Protein AF-A0A974CVB5-F1 (afdb_monomer_lite)

Structure (mmCIF, N/CA/C/O backbone):
data_AF-A0A974CVB5-F1
#
_entry.id   AF-A0A974CVB5-F1
#
loop_
_atom_site.group_PDB
_atom_site.id
_atom_site.type_symbol
_atom_site.label_atom_id
_atom_site.label_alt_id
_atom_site.label_comp_id
_atom_site.label_asym_id
_atom_site.label_entity_id
_atom_site.label_seq_id
_atom_site.pdbx_PDB_ins_code
_atom_site.Cartn_x
_atom_site.Cartn_y
_atom_site.Cartn_z
_atom_site.occupancy
_atom_site.B_iso_or_equiv
_atom_site.auth_seq_id
_atom_site.auth_comp_id
_atom_site.auth_asym_id
_atom_site.auth_atom_id
_atom_site.pdbx_PDB_model_num
ATOM 1 N N . VAL A 1 1 ? -19.841 -5.984 9.204 1.00 73.12 1 VAL A N 1
ATOM 2 C CA . VAL A 1 1 ? -19.117 -6.928 8.318 1.00 73.12 1 VAL A CA 1
ATOM 3 C C . VAL A 1 1 ? -18.144 -6.112 7.484 1.00 73.12 1 VAL A C 1
ATOM 5 O O . VAL A 1 1 ? -18.555 -5.078 6.975 1.00 73.12 1 VAL A O 1
ATOM 8 N N . PHE A 1 2 ? -16.868 -6.495 7.434 1.00 84.38 2 PHE A N 1
ATOM 9 C CA . PHE A 1 2 ? -15.866 -5.810 6.610 1.00 84.38 2 PHE A CA 1
ATOM 10 C C . PHE A 1 2 ? -16.125 -6.079 5.125 1.00 84.38 2 PHE A C 1
ATOM 12 O O . PHE A 1 2 ? -16.378 -7.221 4.751 1.00 84.38 2 PHE A O 1
ATOM 19 N N . SER A 1 3 ? -16.044 -5.040 4.295 1.00 87.62 3 SER A N 1
ATOM 20 C CA . SER A 1 3 ? -15.995 -5.170 2.841 1.00 87.62 3 SER A CA 1
ATOM 21 C C . SER A 1 3 ? -15.086 -4.088 2.271 1.00 87.62 3 SER A C 1
ATOM 23 O O . SER A 1 3 ? -15.322 -2.904 2.506 1.00 87.62 3 SER A O 1
ATOM 25 N N . LEU A 1 4 ? -14.064 -4.495 1.516 1.00 91.06 4 LEU A N 1
ATOM 26 C CA . LEU A 1 4 ? -13.219 -3.587 0.733 1.00 91.06 4 LEU A CA 1
ATOM 27 C C . LEU A 1 4 ? -13.842 -3.277 -0.645 1.00 91.06 4 LEU A C 1
ATOM 29 O O . LEU A 1 4 ? -13.352 -2.421 -1.376 1.00 91.06 4 LEU A O 1
ATOM 33 N N . GLY A 1 5 ? -14.912 -3.988 -1.023 1.00 92.25 5 GLY A N 1
ATOM 34 C CA . GLY A 1 5 ? -15.515 -3.935 -2.362 1.00 92.25 5 GLY A CA 1
ATOM 35 C C . GLY A 1 5 ? -14.707 -4.649 -3.456 1.00 92.25 5 GLY A C 1
ATOM 36 O O . GLY A 1 5 ? -15.177 -4.748 -4.584 1.00 92.25 5 GLY A O 1
ATOM 37 N N . VAL A 1 6 ? -13.522 -5.163 -3.123 1.00 94.75 6 VAL A N 1
ATOM 38 C CA . VAL A 1 6 ? -12.585 -5.895 -3.993 1.00 94.75 6 VAL A CA 1
ATOM 39 C C . VAL A 1 6 ? -11.904 -7.012 -3.184 1.00 94.75 6 VAL A C 1
ATOM 41 O O . VAL A 1 6 ? -12.004 -6.996 -1.949 1.00 94.75 6 VAL A O 1
ATOM 44 N N . PRO A 1 7 ? -11.223 -7.982 -3.827 1.00 95.69 7 PRO A N 1
ATOM 45 C CA . PRO A 1 7 ? -10.431 -8.982 -3.117 1.00 95.69 7 PRO A CA 1
ATOM 46 C C . PRO A 1 7 ? -9.374 -8.340 -2.215 1.00 95.69 7 PRO A C 1
ATOM 48 O O . PRO A 1 7 ? -8.725 -7.367 -2.593 1.00 95.69 7 PRO A O 1
ATOM 51 N N . VAL A 1 8 ? -9.217 -8.890 -1.015 1.00 96.19 8 VAL A N 1
ATOM 52 C CA . VAL A 1 8 ? -8.192 -8.470 -0.056 1.00 96.19 8 VAL A CA 1
ATOM 53 C C . VAL A 1 8 ? -6.984 -9.367 -0.257 1.00 96.19 8 VAL A C 1
ATOM 55 O O . VAL A 1 8 ? -7.095 -10.579 -0.079 1.00 96.19 8 VAL A O 1
ATOM 58 N N . ASP A 1 9 ? -5.849 -8.772 -0.605 1.00 95.88 9 ASP A N 1
ATOM 59 C CA . ASP A 1 9 ? -4.620 -9.515 -0.880 1.00 95.88 9 ASP A CA 1
ATOM 60 C C . ASP A 1 9 ? -3.718 -9.615 0.348 1.00 95.88 9 ASP A C 1
ATOM 62 O O . ASP A 1 9 ? -3.076 -10.640 0.566 1.00 95.88 9 ASP A O 1
ATOM 66 N N . ALA A 1 10 ? -3.705 -8.579 1.190 1.00 95.88 10 ALA A N 1
ATOM 67 C CA . ALA A 1 10 ? -3.029 -8.622 2.478 1.00 95.88 10 ALA A CA 1
ATOM 68 C C . ALA A 1 10 ? -3.843 -7.929 3.571 1.00 95.88 10 ALA A C 1
ATOM 70 O O . ALA A 1 10 ? -4.574 -6.968 3.324 1.00 95.88 10 ALA A O 1
ATOM 71 N N . LEU A 1 11 ? -3.690 -8.430 4.797 1.00 96.38 11 LEU A N 1
ATOM 72 C CA . LEU A 1 11 ? -4.307 -7.894 6.004 1.00 96.38 11 LEU A CA 1
ATOM 73 C C . LEU A 1 11 ? -3.284 -7.942 7.144 1.00 96.38 11 LEU A C 1
ATOM 75 O O . LEU A 1 11 ? -2.838 -9.023 7.527 1.00 96.38 11 LEU A O 1
ATOM 79 N N . PHE A 1 12 ? -2.889 -6.786 7.668 1.00 95.81 12 PHE A N 1
ATOM 80 C CA . PHE A 1 12 ? -1.800 -6.684 8.644 1.00 95.81 12 PHE A CA 1
ATOM 81 C C . PHE A 1 12 ? -1.934 -5.444 9.532 1.00 95.81 12 PHE A C 1
ATOM 83 O O . PHE A 1 12 ? -2.729 -4.546 9.261 1.00 95.81 12 PHE A O 1
ATOM 90 N N . PHE A 1 13 ? -1.163 -5.401 10.618 1.00 93.50 13 PHE A N 1
ATOM 91 C CA . PHE A 1 13 ? -1.154 -4.273 11.546 1.00 93.50 13 PHE A CA 1
ATOM 92 C C . PHE A 1 13 ? 0.010 -3.316 11.276 1.00 93.50 13 PHE A C 1
ATOM 94 O O . PHE A 1 13 ? 1.139 -3.753 11.066 1.00 93.50 13 PHE A O 1
ATOM 101 N N . ILE A 1 14 ? -0.261 -2.012 11.377 1.00 92.38 14 ILE A N 1
ATOM 102 C CA . ILE A 1 14 ? 0.752 -0.957 11.518 1.00 92.38 14 ILE A CA 1
ATOM 103 C C . ILE A 1 14 ? 0.454 -0.213 12.819 1.00 92.38 14 ILE A C 1
ATOM 105 O O . ILE A 1 14 ? -0.520 0.539 12.926 1.00 92.38 14 ILE A O 1
ATOM 109 N N . GLY A 1 15 ? 1.259 -0.472 13.850 1.00 88.75 15 GLY A N 1
ATOM 110 C CA . GLY A 1 15 ? 0.900 -0.091 15.216 1.00 88.75 15 GLY A CA 1
ATOM 111 C C . GLY A 1 15 ? -0.454 -0.696 15.603 1.00 88.75 15 GLY A C 1
ATOM 112 O O . GLY A 1 15 ? -0.635 -1.907 15.537 1.00 88.75 15 GLY A O 1
ATOM 113 N N . ASN A 1 16 ? -1.422 0.154 15.959 1.00 87.00 16 ASN A N 1
ATOM 114 C CA . ASN A 1 16 ? -2.762 -0.273 16.387 1.00 87.00 16 ASN A CA 1
ATOM 115 C C . ASN A 1 16 ? -3.810 -0.238 15.259 1.00 87.00 16 ASN A C 1
ATOM 117 O O . ASN A 1 16 ? -5.000 -0.410 15.523 1.00 87.00 16 ASN A O 1
ATOM 121 N N . GLN A 1 17 ? -3.397 0.032 14.020 1.00 88.44 17 GLN A N 1
ATOM 122 C CA . GLN A 1 17 ? -4.298 0.111 12.872 1.00 88.44 17 GLN A CA 1
ATOM 123 C C . GLN A 1 17 ? -4.235 -1.181 12.075 1.00 88.44 17 GLN A C 1
ATOM 125 O O . GLN A 1 17 ? -3.153 -1.617 11.686 1.00 88.44 17 GLN A O 1
ATOM 130 N N . LEU A 1 18 ? -5.400 -1.782 11.836 1.00 93.25 18 LEU A N 1
ATOM 131 C CA . LEU A 1 18 ? -5.536 -2.911 10.925 1.00 93.25 18 LEU A CA 1
ATOM 132 C C . LEU A 1 18 ? -5.703 -2.366 9.507 1.00 93.25 18 LEU A C 1
ATOM 134 O O . LEU A 1 18 ? -6.633 -1.602 9.246 1.00 93.25 18 LEU A O 1
ATOM 138 N N . VAL A 1 19 ? -4.804 -2.760 8.617 1.00 94.38 19 VAL A N 1
ATOM 139 C CA . VAL A 1 19 ? -4.746 -2.326 7.224 1.00 94.38 19 VAL A CA 1
ATOM 140 C C . VAL A 1 19 ? -5.038 -3.517 6.322 1.00 94.38 19 VAL A C 1
ATOM 142 O O . VAL A 1 19 ? -4.466 -4.590 6.501 1.00 94.38 19 VAL A O 1
ATOM 145 N N . ALA A 1 20 ? -5.917 -3.315 5.348 1.00 95.94 20 ALA A N 1
ATOM 146 C CA . ALA A 1 20 ? -6.194 -4.226 4.251 1.00 95.94 20 ALA A CA 1
ATOM 147 C C . ALA A 1 20 ? -5.702 -3.596 2.944 1.00 95.94 20 ALA A C 1
ATOM 149 O O . ALA A 1 20 ? -5.991 -2.428 2.688 1.00 95.94 20 ALA A O 1
ATOM 150 N N . THR A 1 21 ? -5.001 -4.346 2.102 1.00 96.12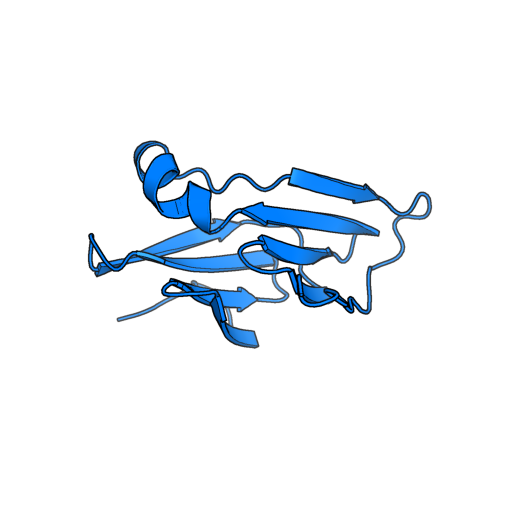 21 THR A N 1
ATOM 151 C CA . THR A 1 21 ? -4.559 -3.871 0.782 1.00 96.12 21 THR A CA 1
ATOM 152 C C . THR A 1 21 ? -5.097 -4.766 -0.326 1.00 96.12 21 THR A C 1
ATOM 154 O O . THR A 1 21 ? -5.376 -5.951 -0.119 1.00 96.12 21 THR A O 1
ATOM 157 N N . SER A 1 22 ? -5.263 -4.175 -1.507 1.00 96.19 22 SER A N 1
ATOM 158 C CA . SER A 1 22 ? -5.645 -4.872 -2.728 1.00 96.19 22 SER A CA 1
ATOM 159 C C . SER A 1 22 ? -4.819 -4.387 -3.916 1.00 96.19 22 SER A C 1
ATOM 161 O O . SER A 1 22 ? -4.700 -3.178 -4.145 1.00 96.19 22 SER A O 1
ATOM 163 N N . HIS A 1 23 ? -4.319 -5.321 -4.723 1.00 96.12 23 HIS A N 1
ATOM 164 C CA . HIS A 1 23 ? -3.616 -5.051 -5.977 1.00 96.12 23 HIS A CA 1
ATOM 165 C C . HIS A 1 23 ? -4.524 -4.354 -6.997 1.00 96.12 23 HIS A C 1
ATOM 167 O O . HIS A 1 23 ? -4.026 -3.748 -7.939 1.00 96.12 23 HIS A O 1
ATOM 173 N N . THR A 1 24 ? -5.850 -4.356 -6.805 1.00 95.19 24 THR A N 1
ATOM 174 C CA . THR A 1 24 ? -6.778 -3.605 -7.665 1.00 95.19 24 THR A CA 1
ATOM 175 C C . THR A 1 24 ? -6.783 -2.097 -7.390 1.00 95.19 24 THR A C 1
ATOM 177 O O . THR A 1 24 ? -7.566 -1.385 -8.011 1.00 95.19 24 THR A O 1
ATOM 180 N N . GLY A 1 25 ? -5.967 -1.607 -6.449 1.00 93.19 25 GLY A N 1
ATOM 181 C CA . GLY A 1 25 ? -5.863 -0.180 -6.135 1.00 93.19 25 GLY A CA 1
ATOM 182 C C . GLY A 1 25 ? -6.791 0.272 -5.011 1.00 93.19 25 GLY A C 1
ATOM 183 O O . GLY A 1 25 ? -7.396 1.337 -5.091 1.00 93.19 25 GLY A O 1
ATOM 184 N N . LYS A 1 26 ? -6.931 -0.531 -3.949 1.00 94.12 26 LYS A N 1
ATOM 185 C CA . LYS A 1 26 ? -7.663 -0.115 -2.742 1.00 94.12 26 LYS A CA 1
ATOM 186 C C . LYS A 1 26 ? -6.874 -0.399 -1.475 1.00 94.12 26 LYS A C 1
ATOM 188 O O . LYS A 1 26 ? -6.243 -1.448 -1.341 1.00 94.12 26 LYS A O 1
ATOM 193 N N . VAL A 1 27 ? -6.988 0.517 -0.519 1.00 93.69 27 VAL A N 1
ATOM 194 C CA . VAL A 1 27 ? -6.520 0.338 0.859 1.00 93.69 27 VAL A CA 1
ATOM 195 C C . VAL A 1 27 ? -7.693 0.551 1.804 1.00 93.69 27 VAL A C 1
ATOM 197 O O . VAL A 1 27 ? -8.447 1.511 1.669 1.00 93.69 27 VAL A O 1
ATOM 200 N N . GLY A 1 28 ? -7.860 -0.363 2.752 1.00 92.75 28 GLY A N 1
ATOM 201 C CA . GLY A 1 28 ? -8.822 -0.272 3.839 1.00 92.75 28 GLY A CA 1
ATOM 202 C C . GLY A 1 28 ? -8.102 -0.111 5.168 1.00 92.75 28 GLY A C 1
ATOM 203 O O . GLY A 1 28 ? -7.147 -0.834 5.429 1.00 92.75 28 GLY A O 1
ATOM 204 N N . ILE A 1 29 ? -8.558 0.789 6.032 1.00 91.19 29 ILE A N 1
ATOM 205 C CA . ILE A 1 29 ? -7.997 0.968 7.375 1.00 91.19 29 ILE A CA 1
ATOM 206 C C . ILE A 1 29 ? -9.119 0.916 8.402 1.00 91.19 29 ILE A C 1
ATOM 208 O O . ILE A 1 29 ? -10.152 1.577 8.261 1.00 91.19 29 ILE A O 1
ATOM 212 N N . TRP A 1 30 ? -8.919 0.115 9.445 1.00 89.81 30 TRP A N 1
ATOM 213 C CA . TRP A 1 30 ? -9.846 0.026 10.562 1.00 89.81 30 TRP A CA 1
ATOM 214 C C . TRP A 1 30 ? -9.687 1.217 11.503 1.00 89.81 30 TRP A C 1
ATOM 216 O O . TRP A 1 30 ? -8.654 1.403 12.152 1.00 89.81 30 TRP A O 1
ATOM 226 N N . ASN A 1 31 ? -10.758 1.988 11.640 1.00 81.25 31 ASN A N 1
ATOM 227 C CA . ASN A 1 31 ? -10.872 3.028 12.641 1.00 81.25 31 ASN A CA 1
ATOM 228 C C . ASN A 1 31 ? -11.415 2.428 13.944 1.00 81.25 31 ASN A C 1
ATOM 230 O O . ASN A 1 31 ? -12.607 2.152 14.066 1.00 81.25 31 ASN A O 1
ATOM 234 N N . ALA A 1 32 ? -10.547 2.276 14.945 1.00 79.00 32 ALA A N 1
ATOM 235 C CA . ALA A 1 32 ? -10.923 1.717 16.243 1.00 79.00 32 ALA A CA 1
ATOM 236 C C . ALA A 1 32 ? -11.895 2.600 17.050 1.00 79.00 32 ALA A C 1
ATOM 238 O O . ALA A 1 32 ? -12.619 2.075 17.893 1.00 79.00 32 ALA A O 1
ATOM 239 N N . VAL A 1 33 ? -11.927 3.916 16.799 1.00 79.06 33 VAL A N 1
ATOM 240 C CA . VAL A 1 33 ? -12.798 4.865 17.514 1.00 79.06 33 VAL A CA 1
ATOM 241 C C . VAL A 1 33 ? -14.230 4.779 17.000 1.00 79.06 33 VAL A C 1
ATOM 243 O O . VAL A 1 33 ? -15.161 4.673 17.790 1.00 79.06 33 VAL A O 1
ATOM 246 N N . THR A 1 34 ? -14.415 4.817 15.679 1.00 80.94 34 THR A N 1
ATOM 247 C CA . THR A 1 34 ? -15.754 4.720 15.071 1.00 80.94 34 THR A CA 1
ATOM 248 C C . THR A 1 34 ? -16.192 3.280 14.836 1.00 80.94 34 THR A C 1
ATOM 250 O O . THR A 1 34 ? -17.359 3.048 14.555 1.00 80.94 34 THR A O 1
ATOM 253 N N . GLN A 1 35 ? -15.275 2.318 14.955 1.00 85.00 35 GLN A N 1
ATOM 254 C CA . GLN A 1 35 ? -15.495 0.912 14.618 1.00 85.00 35 GLN A CA 1
ATOM 255 C C . GLN A 1 35 ? -15.969 0.714 13.170 1.00 85.00 35 GLN A C 1
ATOM 257 O O . GLN A 1 35 ? -16.834 -0.115 12.878 1.00 85.00 35 GLN A O 1
ATOM 262 N N . HIS A 1 36 ? -15.376 1.475 12.249 1.00 85.44 36 HIS A N 1
ATOM 263 C CA . HIS A 1 36 ? -15.665 1.399 10.823 1.00 85.44 36 HIS A CA 1
ATOM 264 C C . HIS A 1 36 ? -14.396 1.261 9.986 1.00 85.44 36 HIS A C 1
ATOM 266 O O . HIS A 1 36 ? -13.315 1.718 10.353 1.00 85.44 36 HIS A O 1
ATOM 272 N N . TRP A 1 37 ? -14.551 0.636 8.822 1.00 88.06 37 TRP A N 1
ATOM 273 C CA . TRP A 1 37 ? -13.525 0.623 7.790 1.00 88.06 37 TRP A CA 1
ATOM 274 C C . TRP A 1 37 ? -13.596 1.905 6.978 1.00 88.06 37 TRP A C 1
ATOM 276 O O . TRP A 1 37 ? -14.667 2.270 6.495 1.00 88.06 37 TRP A O 1
ATOM 286 N N . GLN A 1 38 ? -12.453 2.554 6.804 1.00 87.06 38 GLN A N 1
ATOM 287 C CA . GLN A 1 38 ? -12.280 3.591 5.796 1.00 87.06 38 GLN A CA 1
ATOM 288 C C . GLN A 1 38 ? -11.574 2.973 4.600 1.00 87.06 38 GLN A C 1
ATOM 290 O O . GLN A 1 38 ? -10.556 2.309 4.770 1.00 87.06 38 GLN A O 1
ATOM 295 N N . VAL A 1 39 ? -12.144 3.149 3.413 1.00 89.75 39 VAL A N 1
ATOM 296 C CA . VAL A 1 39 ? -11.619 2.593 2.165 1.00 89.75 39 VAL A CA 1
ATOM 297 C C . VAL A 1 39 ? -11.234 3.745 1.257 1.00 89.75 39 VAL A C 1
ATOM 299 O O . VAL A 1 39 ? -12.040 4.646 1.045 1.00 89.75 39 VAL A O 1
ATOM 302 N N . GLN A 1 40 ? -10.023 3.687 0.720 1.00 88.88 40 GLN A N 1
ATOM 303 C CA . GLN A 1 40 ? -9.467 4.683 -0.180 1.00 88.88 40 GLN A CA 1
ATOM 304 C C . GLN A 1 40 ? -9.033 4.017 -1.480 1.00 88.88 40 GLN A C 1
ATOM 306 O O . GLN A 1 40 ? -8.397 2.958 -1.468 1.00 88.88 40 GLN A O 1
ATOM 311 N N . ASP A 1 41 ? -9.369 4.664 -2.592 1.00 91.38 41 ASP A N 1
ATOM 312 C CA . ASP A 1 41 ? -8.822 4.331 -3.901 1.00 91.38 41 ASP A CA 1
ATOM 313 C C . ASP A 1 41 ? -7.389 4.849 -4.014 1.00 91.38 41 ASP A C 1
ATOM 315 O O . ASP A 1 41 ? -7.098 5.999 -3.674 1.00 91.38 41 ASP A O 1
ATOM 319 N N . VAL A 1 42 ? -6.506 3.980 -4.494 1.00 92.62 42 VAL A N 1
ATOM 320 C CA . VAL A 1 42 ? -5.094 4.249 -4.766 1.00 92.62 42 VAL A CA 1
ATOM 321 C C . VAL A 1 42 ? -4.729 3.688 -6.139 1.00 92.62 42 VAL A C 1
ATOM 323 O O . VAL A 1 42 ? -5.492 2.943 -6.754 1.00 92.62 42 VAL A O 1
ATOM 326 N N . VAL A 1 43 ? -3.539 4.019 -6.629 1.00 94.25 43 VAL A N 1
ATOM 327 C CA . VAL A 1 43 ? -2.996 3.368 -7.826 1.00 94.25 43 VAL A CA 1
ATOM 328 C C . VAL A 1 43 ? -2.799 1.867 -7.541 1.00 94.25 43 VAL A C 1
ATOM 330 O O . VAL A 1 43 ? -2.392 1.528 -6.425 1.00 94.25 43 VAL A O 1
ATOM 333 N N . PRO A 1 44 ? -3.079 0.956 -8.499 1.00 96.19 44 PRO A N 1
ATOM 334 C CA . PRO A 1 44 ? -2.865 -0.479 -8.330 1.00 96.19 44 PRO A CA 1
ATOM 335 C C . PRO A 1 44 ? -1.510 -0.810 -7.699 1.00 96.19 44 PRO A C 1
ATOM 337 O O . PRO A 1 44 ? -0.451 -0.437 -8.209 1.00 96.19 44 PRO A O 1
ATOM 340 N N . ILE A 1 45 ? -1.572 -1.486 -6.552 1.00 96.69 45 ILE A N 1
ATOM 341 C CA . ILE A 1 45 ? -0.416 -1.818 -5.721 1.00 96.69 45 ILE A CA 1
ATOM 342 C C . ILE A 1 45 ? 0.222 -3.0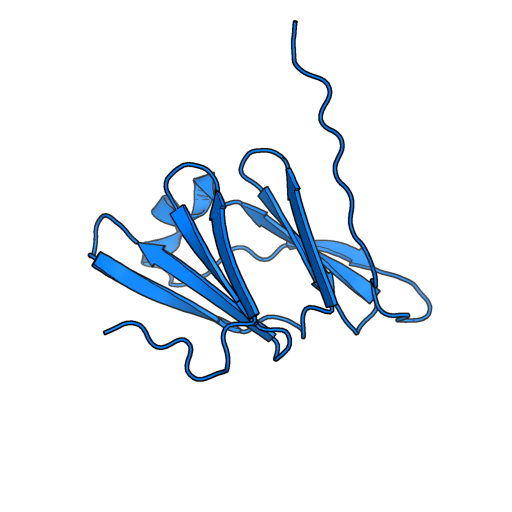87 -6.282 1.00 96.69 45 ILE A C 1
ATOM 344 O O . ILE A 1 45 ? -0.472 -4.067 -6.537 1.00 96.69 45 ILE A O 1
ATOM 348 N N . THR A 1 46 ? 1.537 -3.083 -6.453 1.00 97.19 46 THR A N 1
ATOM 349 C CA . THR A 1 46 ? 2.336 -4.239 -6.893 1.00 97.19 46 THR A CA 1
ATOM 350 C C . THR A 1 46 ? 3.299 -4.720 -5.816 1.00 97.19 46 THR A C 1
ATOM 352 O O . THR A 1 46 ? 3.745 -5.863 -5.853 1.00 97.19 46 THR A O 1
ATOM 355 N N . SER A 1 47 ? 3.610 -3.868 -4.842 1.00 97.12 47 SER A N 1
ATOM 356 C CA 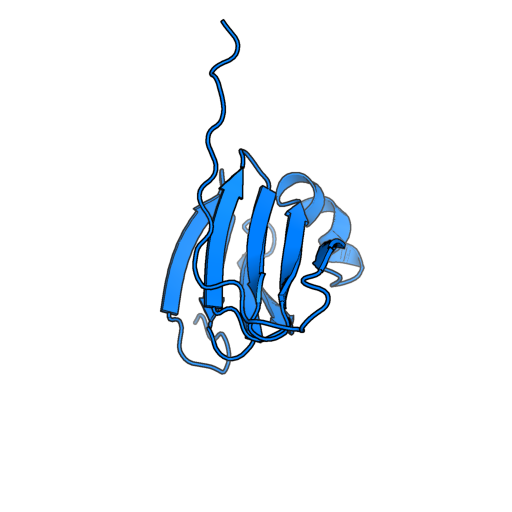. SER A 1 47 ? 4.376 -4.220 -3.649 1.00 97.12 47 SER A CA 1
ATOM 357 C C . SER A 1 47 ? 4.056 -3.255 -2.510 1.00 97.12 47 SER A C 1
ATOM 359 O O . SER A 1 47 ? 3.556 -2.153 -2.730 1.00 97.12 47 SER A O 1
ATOM 361 N N . TYR A 1 48 ? 4.321 -3.653 -1.272 1.00 97.25 48 TYR A N 1
ATOM 362 C CA . TYR A 1 48 ? 4.193 -2.771 -0.117 1.00 97.25 48 TYR A CA 1
ATOM 363 C C . TYR A 1 48 ? 5.225 -3.141 0.943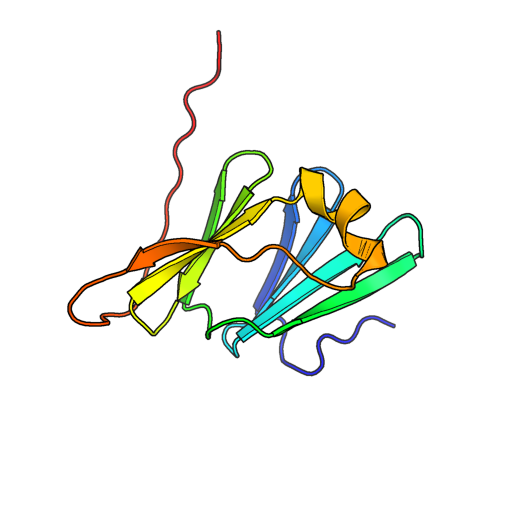 1.00 97.25 48 TYR A C 1
ATOM 365 O O . TYR A 1 48 ? 5.680 -4.283 0.996 1.00 97.25 48 TYR A O 1
ATOM 373 N N . ASP A 1 49 ? 5.568 -2.182 1.795 1.00 96.56 49 ASP A N 1
ATOM 374 C CA . ASP A 1 49 ? 6.328 -2.432 3.019 1.00 96.56 49 ASP A CA 1
ATOM 375 C C . ASP A 1 49 ? 6.029 -1.342 4.061 1.00 96.56 49 ASP A C 1
ATOM 377 O O . ASP A 1 49 ? 5.315 -0.374 3.786 1.00 96.56 49 ASP A O 1
ATOM 381 N N . THR A 1 50 ? 6.544 -1.489 5.276 1.00 94.94 50 THR A N 1
ATOM 382 C CA . THR A 1 50 ? 6.277 -0.590 6.398 1.00 94.94 50 THR A CA 1
ATOM 383 C C . THR A 1 50 ? 7.561 0.030 6.940 1.00 94.94 50 THR A C 1
ATOM 385 O O . THR A 1 50 ? 8.560 -0.644 7.171 1.00 94.94 50 THR A O 1
ATOM 388 N N . ALA A 1 51 ? 7.525 1.340 7.183 1.00 92.56 51 ALA A N 1
ATOM 389 C CA . ALA A 1 51 ? 8.606 2.096 7.805 1.00 92.56 51 ALA A CA 1
ATOM 390 C C . ALA A 1 51 ? 8.094 2.746 9.095 1.00 92.56 51 ALA A C 1
ATOM 392 O O . ALA A 1 51 ? 7.631 3.886 9.098 1.00 92.56 51 ALA A O 1
ATOM 393 N N . GLY A 1 52 ? 8.133 2.020 10.215 1.00 91.50 52 GLY A N 1
ATOM 394 C CA . GLY A 1 52 ? 7.574 2.510 11.476 1.00 91.50 52 GLY A CA 1
ATOM 395 C C . GLY A 1 52 ? 6.056 2.676 11.367 1.00 91.50 52 GLY A C 1
ATOM 396 O O . GLY A 1 52 ? 5.336 1.687 11.298 1.00 91.50 52 GLY A O 1
ATOM 397 N N . SER A 1 53 ? 5.563 3.917 11.353 1.00 91.12 53 SER A N 1
ATOM 398 C CA . SER A 1 53 ? 4.138 4.224 11.149 1.00 91.12 53 SER A CA 1
ATOM 399 C C . SER A 1 53 ? 3.755 4.520 9.700 1.00 91.12 53 SER A C 1
ATOM 401 O O . SER A 1 53 ? 2.599 4.840 9.436 1.00 91.12 53 SER A O 1
ATOM 403 N N . PHE A 1 54 ? 4.700 4.475 8.768 1.00 92.81 54 PHE A N 1
ATOM 404 C CA . PHE A 1 54 ? 4.419 4.718 7.360 1.00 92.81 54 PHE A CA 1
ATOM 405 C C . PHE A 1 54 ? 4.146 3.400 6.643 1.00 92.81 54 PHE A C 1
ATOM 407 O O . PHE A 1 54 ? 4.916 2.449 6.777 1.00 92.81 54 PHE A O 1
ATOM 414 N N . LEU A 1 55 ? 3.075 3.361 5.857 1.00 95.12 55 LEU A N 1
ATOM 415 C CA . LEU A 1 55 ? 2.874 2.338 4.835 1.00 95.12 55 LEU A CA 1
ATOM 416 C C . LEU A 1 55 ? 3.448 2.859 3.525 1.00 95.12 55 LEU A C 1
ATOM 418 O O . LEU A 1 55 ? 3.031 3.924 3.079 1.00 95.12 55 LEU A O 1
ATOM 422 N N . LEU A 1 56 ? 4.363 2.115 2.916 1.00 96.88 56 LEU A N 1
ATOM 423 C CA . LEU A 1 56 ? 4.860 2.362 1.569 1.00 96.88 56 LEU A CA 1
ATOM 424 C C . LEU A 1 56 ? 4.124 1.460 0.581 1.00 96.88 56 LEU A C 1
ATOM 426 O O . LEU A 1 56 ? 3.945 0.271 0.841 1.00 96.88 56 LEU A O 1
ATOM 430 N N . LEU A 1 57 ? 3.724 2.026 -0.552 1.00 97.31 57 LEU A N 1
ATOM 431 C CA . LEU A 1 57 ? 3.020 1.351 -1.635 1.00 97.31 57 LEU A CA 1
ATOM 432 C C . LEU A 1 57 ? 3.826 1.527 -2.917 1.00 97.31 57 LEU A C 1
ATOM 434 O O . LEU A 1 57 ? 3.988 2.648 -3.394 1.00 97.31 57 LEU A O 1
ATOM 438 N N . GLY A 1 58 ? 4.333 0.429 -3.461 1.00 97.88 58 GLY A N 1
ATOM 439 C CA . GLY A 1 58 ? 4.899 0.377 -4.798 1.00 97.88 58 GLY A CA 1
ATOM 440 C C . GLY A 1 58 ? 3.784 0.087 -5.790 1.00 97.88 58 GLY A C 1
ATOM 441 O O . GLY A 1 58 ? 3.005 -0.848 -5.585 1.00 97.88 58 GLY A O 1
ATOM 442 N N . CYS A 1 59 ? 3.690 0.897 -6.837 1.00 97.69 59 CYS A N 1
ATOM 443 C CA . CYS A 1 59 ? 2.572 0.866 -7.768 1.00 97.69 59 CYS A CA 1
ATOM 444 C C . CYS A 1 59 ? 2.980 0.427 -9.177 1.00 97.69 59 CYS A C 1
ATOM 446 O O . CYS A 1 59 ? 4.143 0.509 -9.585 1.00 97.69 59 CYS A O 1
ATOM 448 N N . ASN A 1 60 ? 1.981 -0.012 -9.944 1.00 97.56 60 ASN A N 1
ATOM 449 C CA . ASN A 1 60 ? 2.159 -0.489 -11.315 1.00 97.56 60 ASN A CA 1
ATOM 450 C C . ASN A 1 60 ? 2.560 0.601 -12.327 1.00 97.56 60 ASN A C 1
ATOM 452 O O . ASN A 1 60 ? 2.898 0.264 -13.455 1.00 97.56 60 ASN A O 1
ATOM 456 N N . ASN A 1 61 ? 2.492 1.874 -11.940 1.00 97.19 61 ASN A N 1
ATOM 457 C CA . ASN A 1 61 ? 2.863 3.036 -12.747 1.00 97.19 61 ASN A CA 1
ATOM 458 C C . ASN A 1 61 ? 4.277 3.562 -12.436 1.00 97.19 61 ASN A C 1
ATOM 460 O O . ASN A 1 61 ? 4.612 4.661 -12.858 1.00 97.19 61 ASN A O 1
ATOM 464 N N . GLY A 1 62 ? 5.062 2.842 -11.630 1.00 98.00 62 GLY A N 1
ATOM 465 C CA . GLY A 1 62 ? 6.401 3.266 -11.217 1.00 98.00 62 GLY A CA 1
ATOM 466 C C . GLY A 1 62 ? 6.451 4.252 -10.055 1.00 98.00 62 GLY A C 1
ATOM 467 O O . GLY A 1 62 ? 7.540 4.617 -9.614 1.00 98.00 62 GLY A O 1
ATOM 468 N N . SER A 1 63 ? 5.308 4.646 -9.494 1.00 98.12 63 SER A N 1
ATOM 469 C CA . SER A 1 63 ? 5.278 5.470 -8.287 1.00 98.12 63 SER A CA 1
ATOM 470 C C . SER A 1 63 ? 5.513 4.640 -7.023 1.00 98.12 63 SER A C 1
ATOM 472 O O . SER A 1 63 ? 5.013 3.519 -6.880 1.00 98.12 63 SER A O 1
ATOM 474 N N . ILE A 1 64 ? 6.211 5.235 -6.057 1.00 98.00 64 ILE A N 1
ATOM 475 C CA . ILE A 1 64 ? 6.167 4.822 -4.652 1.00 98.00 64 ILE A CA 1
ATOM 476 C C . ILE A 1 64 ? 5.378 5.884 -3.902 1.00 98.00 64 ILE A C 1
ATOM 478 O O . ILE A 1 64 ? 5.796 7.041 -3.850 1.00 98.00 64 ILE A O 1
ATOM 482 N N . TYR A 1 65 ? 4.270 5.494 -3.283 1.00 96.50 65 TYR A N 1
ATOM 483 C CA . TYR A 1 65 ? 3.507 6.352 -2.384 1.00 96.50 65 TYR A CA 1
ATOM 484 C C . TYR A 1 65 ? 3.745 5.965 -0.930 1.00 96.50 65 TYR A C 1
ATOM 486 O O . TYR A 1 65 ? 4.081 4.819 -0.628 1.00 96.50 65 TYR A O 1
ATOM 494 N N . TYR A 1 66 ? 3.516 6.902 -0.015 1.00 94.50 66 TYR A N 1
ATOM 495 C CA . TYR A 1 66 ? 3.411 6.592 1.402 1.00 94.50 66 TYR A CA 1
ATOM 496 C C . TYR A 1 66 ? 2.138 7.143 2.032 1.00 94.50 66 TYR A C 1
ATOM 498 O O . TYR A 1 66 ? 1.617 8.186 1.631 1.00 94.50 66 TYR A O 1
ATOM 506 N N . ILE A 1 67 ? 1.673 6.432 3.057 1.00 92.12 67 ILE A N 1
ATOM 507 C CA . ILE A 1 67 ? 0.562 6.809 3.925 1.00 92.12 67 ILE A CA 1
ATOM 508 C C . ILE A 1 67 ? 1.092 6.904 5.354 1.00 92.12 67 ILE A C 1
ATOM 510 O O . ILE A 1 67 ? 1.653 5.947 5.889 1.00 92.12 67 ILE A O 1
ATOM 514 N N . ASP A 1 68 ? 0.894 8.060 5.983 1.00 89.88 68 ASP A N 1
ATOM 515 C CA . ASP A 1 68 ? 1.233 8.285 7.389 1.00 89.88 68 ASP A CA 1
ATOM 516 C C . ASP A 1 68 ? 0.098 7.804 8.307 1.00 89.88 68 ASP A C 1
ATOM 518 O O . ASP A 1 68 ? -0.898 8.506 8.519 1.00 89.88 68 ASP A O 1
ATOM 522 N N . MET A 1 69 ? 0.267 6.617 8.895 1.00 87.75 69 MET A N 1
ATOM 523 C CA . MET A 1 69 ? -0.749 6.026 9.768 1.00 87.75 69 MET A CA 1
ATOM 524 C C . MET A 1 69 ? -0.903 6.798 11.082 1.00 87.75 69 MET A C 1
ATOM 526 O O . MET A 1 69 ? -1.972 6.775 11.682 1.00 87.75 69 MET A O 1
ATOM 530 N N . GLN A 1 70 ? 0.096 7.550 11.554 1.00 84.19 70 GLN A N 1
ATOM 531 C CA . GLN A 1 70 ? -0.085 8.368 12.766 1.00 84.19 70 GLN A CA 1
ATOM 532 C C . GLN A 1 70 ? -1.008 9.561 12.523 1.00 84.19 70 GLN A C 1
ATOM 534 O O . GLN A 1 70 ? -1.716 9.992 13.435 1.00 84.19 70 GLN A O 1
ATOM 539 N N . LYS A 1 71 ? -1.031 10.082 11.293 1.00 81.06 71 LYS A N 1
ATOM 540 C CA . LYS A 1 71 ? -1.943 11.164 10.907 1.00 81.06 71 LYS A CA 1
ATOM 541 C C . LYS A 1 71 ? -3.335 10.669 10.543 1.00 81.06 71 LYS A C 1
ATOM 543 O O . LYS A 1 71 ? -4.252 11.490 10.511 1.00 81.06 71 LYS A O 1
ATOM 548 N N . PHE A 1 72 ? -3.515 9.365 10.332 1.00 75.50 72 PHE A N 1
ATOM 549 C CA . PHE A 1 72 ? -4.807 8.792 9.968 1.00 75.50 72 PHE A CA 1
ATOM 550 C C . PHE A 1 72 ? -5.933 9.193 10.940 1.00 75.50 72 PHE A C 1
ATOM 552 O O . PHE A 1 72 ? -6.878 9.820 10.464 1.00 75.50 72 PHE A O 1
ATOM 559 N N . PRO A 1 73 ? -5.825 9.017 12.280 1.00 68.06 73 PRO A N 1
ATOM 560 C CA . PRO A 1 73 ? -6.874 9.440 13.216 1.00 68.06 73 PRO A CA 1
ATOM 561 C C . PRO A 1 73 ? -7.247 10.929 13.131 1.00 68.06 73 PRO A C 1
ATOM 563 O O . PRO A 1 73 ? -8.396 11.290 13.380 1.00 68.06 73 PRO A O 1
ATOM 566 N N . LEU A 1 74 ? -6.290 11.795 12.779 1.00 63.94 74 LEU A N 1
ATOM 567 C CA . LEU A 1 74 ? -6.497 13.243 12.665 1.00 63.94 74 LEU A CA 1
ATOM 568 C C . LEU A 1 74 ? -7.175 13.638 11.349 1.00 63.94 74 LEU A C 1
ATOM 570 O O . LEU A 1 74 ? -7.893 14.636 11.310 1.00 63.94 74 LEU A O 1
ATOM 574 N N . ARG A 1 75 ? -6.959 12.867 10.279 1.00 66.06 75 ARG A N 1
ATOM 575 C CA . ARG A 1 75 ? -7.489 13.141 8.935 1.00 66.06 75 ARG A CA 1
ATOM 576 C C . ARG A 1 75 ? -8.840 12.482 8.654 1.00 66.06 75 ARG A C 1
ATOM 578 O O . ARG A 1 75 ? -9.475 12.792 7.653 1.00 66.06 75 ARG A O 1
ATOM 585 N N . MET A 1 76 ? -9.355 11.681 9.590 1.00 60.81 76 MET A N 1
ATOM 586 C CA . MET A 1 76 ? -10.672 11.038 9.466 1.00 60.81 76 MET A CA 1
ATOM 587 C C . MET A 1 76 ? -11.845 12.018 9.351 1.00 60.81 76 MET A C 1
ATOM 589 O O . MET A 1 76 ? -12.922 11.603 8.937 1.00 60.81 76 MET A O 1
ATOM 593 N N . LYS A 1 77 ? -11.664 13.296 9.718 1.00 59.00 77 LYS A N 1
ATOM 594 C CA . LYS A 1 77 ? -12.708 14.321 9.554 1.00 59.00 77 LYS A CA 1
ATOM 595 C C . LYS A 1 77 ? -12.999 14.653 8.091 1.00 59.00 77 LYS A C 1
ATOM 597 O O . LYS A 1 77 ? -14.147 14.949 7.785 1.00 59.00 77 LYS A O 1
ATOM 602 N N . ASP A 1 78 ? -12.001 14.536 7.217 1.00 61.31 78 ASP A N 1
ATOM 603 C CA . ASP A 1 78 ? -12.116 14.924 5.807 1.00 61.31 78 ASP A CA 1
ATOM 604 C C . ASP A 1 78 ? -12.169 13.703 4.867 1.00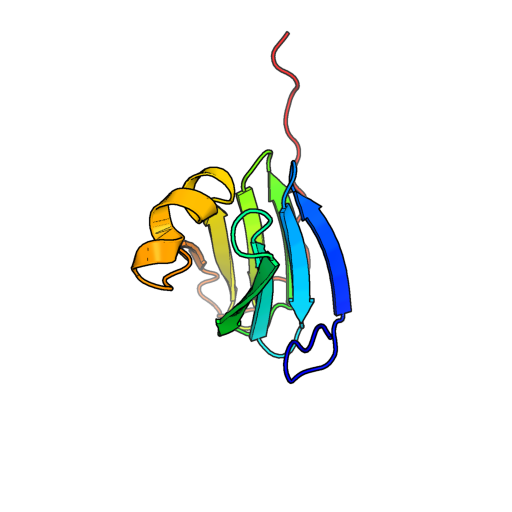 61.31 78 ASP A C 1
ATOM 606 O O . ASP A 1 78 ? -12.188 13.865 3.653 1.00 61.31 78 ASP A O 1
ATOM 610 N N . ASN A 1 79 ? -12.212 12.479 5.423 1.00 58.38 79 ASN A N 1
ATOM 611 C CA . ASN A 1 79 ? -12.133 11.196 4.701 1.00 58.38 79 ASN A CA 1
ATOM 612 C C . ASN A 1 79 ? -10.921 11.060 3.765 1.00 58.38 79 ASN A C 1
ATOM 614 O O . ASN A 1 79 ? -10.925 10.198 2.893 1.00 58.38 79 ASN A O 1
ATOM 618 N N . ASP A 1 80 ? -9.884 11.873 3.964 1.00 67.19 80 ASP A N 1
ATOM 619 C CA . ASP A 1 80 ? -8.736 11.913 3.071 1.00 67.19 80 ASP A CA 1
ATOM 620 C C . ASP A 1 80 ? -7.530 11.246 3.732 1.00 67.19 80 ASP A C 1
ATOM 622 O O . ASP A 1 80 ? -6.939 11.738 4.702 1.00 67.19 80 ASP A O 1
ATOM 626 N N . LEU A 1 81 ? -7.180 10.074 3.217 1.00 68.94 81 LEU A N 1
ATOM 627 C CA . LEU A 1 81 ? -5.905 9.448 3.511 1.00 68.94 81 LEU A CA 1
ATOM 628 C C . LEU A 1 81 ? -4.832 10.234 2.762 1.00 68.94 81 LEU A C 1
ATOM 630 O O . LEU A 1 81 ? -4.825 10.255 1.539 1.00 68.94 81 LEU A O 1
ATOM 634 N N . LEU A 1 82 ? -3.911 10.873 3.490 1.00 73.00 82 LEU A N 1
ATOM 635 C CA . LEU A 1 82 ? -2.783 11.572 2.875 1.00 73.00 82 LEU A CA 1
ATOM 636 C C . LEU A 1 82 ? -1.862 10.561 2.180 1.00 73.00 82 LEU A C 1
ATOM 638 O O . LEU A 1 82 ? -0.929 10.038 2.792 1.00 73.00 82 LEU A O 1
ATOM 642 N N . VAL A 1 83 ? -2.134 10.304 0.905 1.00 84.75 83 VAL A N 1
ATOM 643 C CA . VAL A 1 83 ? -1.273 9.547 0.001 1.00 84.75 83 VAL A CA 1
ATOM 644 C C . VAL A 1 83 ? -0.301 10.537 -0.628 1.00 84.75 83 VAL A C 1
ATOM 646 O O . VAL A 1 83 ? -0.705 11.449 -1.345 1.00 84.75 83 VAL A O 1
ATOM 649 N N . THR A 1 84 ? 0.987 10.396 -0.327 1.00 91.12 84 THR A N 1
ATOM 650 C CA . THR A 1 84 ? 2.032 11.288 -0.854 1.00 91.12 84 THR A CA 1
ATOM 651 C C . THR A 1 84 ? 2.998 10.498 -1.718 1.00 91.12 84 THR A C 1
ATOM 653 O O . THR A 1 84 ? 3.454 9.434 -1.306 1.00 91.12 84 THR A O 1
ATOM 656 N N . GLU A 1 85 ? 3.319 11.004 -2.908 1.00 95.31 85 GLU A N 1
ATOM 657 C CA . GLU A 1 85 ? 4.334 10.394 -3.770 1.00 95.31 85 GLU A CA 1
ATOM 658 C C . GLU A 1 85 ? 5.732 10.657 -3.195 1.00 95.31 85 GLU A C 1
ATOM 660 O O . GLU A 1 85 ? 6.089 11.792 -2.877 1.00 95.31 85 GLU A O 1
ATOM 665 N N . LEU A 1 86 ? 6.507 9.590 -3.024 1.00 96.75 86 LEU A N 1
ATOM 666 C CA . LEU A 1 86 ? 7.898 9.623 -2.576 1.00 96.75 86 LEU A CA 1
ATOM 667 C C . LEU A 1 86 ? 8.869 9.583 -3.758 1.00 96.75 86 LEU A C 1
ATOM 669 O O . LEU A 1 86 ? 9.924 10.214 -3.718 1.00 96.75 86 LEU A O 1
ATOM 673 N N . TYR A 1 87 ? 8.532 8.797 -4.777 1.00 97.69 87 TYR A N 1
ATOM 674 C CA . TYR A 1 87 ? 9.374 8.510 -5.932 1.00 97.69 87 TYR A CA 1
ATOM 675 C C . TYR A 1 87 ? 8.503 8.153 -7.139 1.00 97.69 87 TYR A C 1
ATOM 677 O O . TYR A 1 87 ? 7.383 7.675 -6.961 1.00 97.69 87 TYR A O 1
ATOM 685 N N . HIS A 1 88 ? 9.049 8.346 -8.340 1.00 98.25 88 HIS A N 1
ATOM 686 C CA . HIS A 1 88 ? 8.443 7.958 -9.605 1.00 98.25 88 HIS A CA 1
ATOM 687 C C . HIS A 1 88 ? 9.528 7.462 -10.572 1.00 98.25 88 HIS A C 1
ATOM 689 O O . HIS A 1 88 ? 10.481 8.197 -10.853 1.00 98.25 88 HIS A O 1
ATOM 695 N N . ASP A 1 89 ? 9.394 6.236 -11.079 1.00 97.81 89 ASP A N 1
ATOM 696 C CA . ASP A 1 89 ? 10.273 5.699 -12.119 1.00 97.81 89 ASP A CA 1
ATOM 697 C C . ASP A 1 89 ? 10.031 6.417 -13.462 1.00 97.81 89 ASP A C 1
ATOM 699 O O . ASP A 1 89 ? 8.911 6.377 -13.969 1.00 97.81 89 ASP A O 1
ATOM 703 N N . PRO A 1 90 ? 11.040 7.055 -14.089 1.00 97.56 90 PRO A N 1
ATOM 704 C CA . PRO A 1 90 ? 10.844 7.826 -15.322 1.00 97.56 90 PRO A CA 1
ATOM 705 C C . PRO A 1 90 ? 10.319 7.021 -16.519 1.00 97.56 90 PRO A C 1
ATOM 707 O O . PRO A 1 90 ? 9.791 7.616 -17.461 1.00 97.56 90 PRO A O 1
ATOM 710 N N . SER A 1 91 ? 10.483 5.696 -16.509 1.00 97.94 91 SER A N 1
ATOM 711 C CA . SER A 1 91 ? 9.978 4.798 -17.553 1.00 97.94 91 SER A CA 1
ATOM 712 C C . SER A 1 91 ? 8.552 4.318 -17.263 1.00 97.94 91 SER A C 1
ATOM 714 O O . SER A 1 91 ? 7.921 3.743 -18.148 1.00 97.94 91 SER A O 1
ATOM 716 N N . ASN A 1 92 ? 8.003 4.636 -16.084 1.00 97.50 92 ASN A N 1
ATOM 717 C CA . ASN A 1 92 ? 6.756 4.105 -15.527 1.00 97.50 92 ASN A CA 1
ATOM 718 C C . ASN A 1 92 ? 6.804 2.584 -15.296 1.00 97.50 92 ASN A C 1
ATOM 720 O O . ASN A 1 92 ? 5.760 1.923 -15.313 1.00 97.50 92 ASN A O 1
ATOM 724 N N . ASP A 1 93 ? 7.997 2.020 -15.092 1.00 98.19 93 ASP A N 1
ATOM 725 C CA . ASP A 1 93 ? 8.137 0.595 -14.808 1.00 98.19 93 ASP A CA 1
ATOM 726 C C . ASP A 1 93 ? 7.611 0.283 -13.404 1.00 98.19 93 ASP A C 1
ATOM 728 O O . ASP A 1 93 ? 7.919 0.970 -12.432 1.00 98.19 93 ASP A O 1
ATOM 732 N N . ALA A 1 94 ? 6.806 -0.775 -13.285 1.00 98.25 94 ALA A N 1
ATOM 733 C CA . ALA A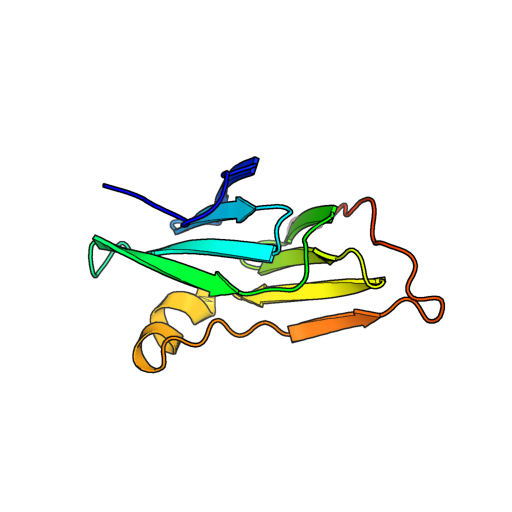 1 94 ? 6.149 -1.134 -12.034 1.00 98.25 94 ALA A CA 1
ATOM 734 C C . ALA A 1 94 ? 7.146 -1.363 -10.887 1.00 98.25 94 ALA A C 1
ATOM 736 O O . ALA A 1 94 ? 8.145 -2.070 -11.034 1.00 98.25 94 ALA A O 1
ATOM 737 N N . ILE A 1 95 ? 6.811 -0.868 -9.693 1.00 98.38 95 ILE A N 1
ATOM 738 C CA . ILE A 1 95 ? 7.590 -1.152 -8.486 1.00 98.38 95 ILE A CA 1
ATOM 739 C C . ILE A 1 95 ? 7.255 -2.564 -7.996 1.00 98.38 95 ILE A C 1
ATOM 741 O O . ILE A 1 95 ? 6.259 -2.794 -7.302 1.00 98.38 95 ILE A O 1
ATOM 745 N N . THR A 1 96 ? 8.082 -3.539 -8.362 1.00 97.25 96 THR A N 1
ATOM 746 C CA . THR A 1 96 ? 7.808 -4.964 -8.105 1.00 97.25 96 THR A CA 1
ATOM 747 C C . THR A 1 96 ? 8.166 -5.427 -6.697 1.00 97.25 96 THR A C 1
ATOM 749 O O . THR A 1 96 ? 7.715 -6.487 -6.271 1.00 97.25 96 THR A O 1
ATOM 752 N N . ALA A 1 97 ? 8.999 -4.675 -5.979 1.00 97.38 97 ALA A N 1
ATOM 753 C CA . ALA A 1 97 ? 9.406 -5.005 -4.623 1.00 97.38 97 ALA A CA 1
ATOM 754 C C . ALA A 1 97 ? 9.766 -3.741 -3.843 1.00 97.38 97 ALA A C 1
ATOM 756 O O . ALA A 1 97 ? 10.392 -2.823 -4.372 1.00 97.38 97 ALA A O 1
ATOM 757 N N . LEU A 1 98 ? 9.424 -3.747 -2.559 1.00 96.94 98 LEU A N 1
ATOM 758 C CA . LEU A 1 98 ? 9.883 -2.778 -1.577 1.00 96.94 98 LEU A CA 1
ATOM 759 C C . LEU A 1 98 ? 10.497 -3.538 -0.406 1.00 96.94 98 LEU A C 1
ATOM 761 O O . LEU A 1 98 ? 9.996 -4.587 -0.006 1.00 96.94 98 LEU A O 1
ATOM 765 N N . SER A 1 99 ? 11.599 -3.010 0.116 1.00 95.31 99 SER A N 1
ATOM 766 C CA . SER A 1 99 ? 12.196 -3.468 1.364 1.00 95.31 99 SER A CA 1
ATOM 767 C C . SER A 1 99 ? 12.688 -2.260 2.145 1.00 95.31 99 SER A C 1
ATOM 769 O O . SER A 1 99 ? 13.445 -1.432 1.634 1.00 95.31 99 SER A O 1
ATOM 771 N N . VAL A 1 100 ? 12.245 -2.162 3.388 1.00 94.00 100 VAL A N 1
ATOM 772 C CA . VAL A 1 100 ? 12.584 -1.107 4.325 1.00 94.00 100 VAL A CA 1
ATOM 773 C C . VAL A 1 100 ? 13.481 -1.689 5.403 1.00 94.00 100 VAL A C 1
ATOM 775 O O . VAL A 1 100 ? 13.134 -2.642 6.097 1.00 94.00 100 VAL A O 1
ATOM 778 N N . TYR A 1 101 ? 14.630 -1.050 5.595 1.00 90.19 101 TYR A N 1
ATOM 779 C CA . TYR A 1 101 ? 15.517 -1.318 6.715 1.00 90.19 101 TYR A CA 1
ATOM 780 C C . TYR A 1 101 ? 15.586 -0.084 7.614 1.00 90.19 101 TYR A C 1
ATOM 782 O O . TYR A 1 101 ? 16.057 0.976 7.201 1.00 90.19 101 TYR A O 1
ATOM 790 N N . LEU A 1 102 ? 15.112 -0.223 8.852 1.00 82.06 102 LEU A N 1
ATOM 791 C CA . LEU A 1 102 ? 15.238 0.803 9.882 1.00 82.06 102 LEU A CA 1
ATOM 792 C C . LEU A 1 102 ? 16.316 0.384 10.874 1.00 82.06 102 LEU A C 1
ATOM 794 O O . LEU A 1 102 ? 16.168 -0.613 11.578 1.00 82.06 102 LEU A O 1
ATOM 798 N N . THR A 1 103 ? 17.383 1.173 10.972 1.00 80.38 103 THR A N 1
ATOM 799 C CA . THR A 1 103 ? 18.368 1.002 12.041 1.00 80.38 103 THR A CA 1
ATOM 800 C C . THR A 1 103 ? 17.703 1.347 13.380 1.00 80.38 103 THR A C 1
ATOM 802 O O . THR A 1 103 ? 17.185 2.462 13.514 1.00 80.38 103 THR A O 1
ATOM 805 N N . PRO A 1 104 ? 17.703 0.445 14.381 1.00 73.31 104 PRO A N 1
ATOM 806 C CA . PRO A 1 104 ? 17.211 0.771 15.714 1.00 73.31 104 PRO A CA 1
ATOM 807 C C . PRO A 1 104 ? 17.958 1.992 16.254 1.00 73.31 104 PRO A C 1
ATOM 809 O O . PRO A 1 104 ? 19.186 2.052 16.175 1.00 73.31 104 PRO A O 1
ATOM 812 N N . LYS A 1 105 ? 17.234 2.971 16.806 1.00 67.75 105 LYS A N 1
ATOM 813 C CA . LYS A 1 105 ? 17.882 4.016 17.603 1.00 67.75 105 LYS A CA 1
ATOM 814 C C . LYS A 1 105 ? 18.359 3.359 18.900 1.00 67.75 105 LYS A C 1
ATOM 816 O O . LYS A 1 105 ? 17.528 2.857 19.651 1.00 67.75 105 LYS A O 1
ATOM 821 N N . THR A 1 106 ? 19.676 3.307 19.089 1.00 58.62 106 THR A N 1
ATOM 822 C CA . THR A 1 106 ? 20.342 2.907 20.341 1.00 58.62 106 THR A CA 1
ATOM 823 C C . THR A 1 106 ? 20.043 3.881 21.464 1.00 58.62 106 THR A C 1
ATOM 825 O O . THR A 1 106 ? 20.030 5.097 21.157 1.00 58.62 106 THR A O 1
#

Sequence (106 aa):
VFSLGVPVDALFFIGNQLVATSHTGKVGIWNAVTQHWQVQDVVPITSYDTAGSFLLLGCNNGSIYYIDMQKFPLRMKDNDLLVTELYHDPSNDAITALSVYLTPKT

Foldseek 3Di:
DDDLVDDFPDWDDQPPWIWTDALVAKIWIQDPVVRDIQMDGGARFQEWDDDRQKIWGWHQQQWIWIFRNVCVVVCVVVSDGPTGTPDGDPVRHTPNYDDDDDDDDD

InterPro domains:
  IPR015943 WD40/YVTN repeat-like-containing domain superfamily [G3DSA:2.130.10.10] (4-104)
  IPR036322 WD40-repeat-containing domain superfamily [SSF50978] (10-77)
  IPR047876 SHKBP1/KCTD3 [PTHR15859] (1-106)

pLDDT: mean 89.08, std 10.61, range [58.38, 98.38]

Radius of gyration: 13.71 Å; chains: 1; bounding box: 40×24×38 Å

Organism: Xenopus laevis (NCBI:txid8355)

Secondary structure (DSSP, 8-state):
----SS---EEEEETTEEEEEETTTEEEEEETTTTEEEEEE-S-EEEEEEETTEEEEEETTSEEEEEETTTHHHHTTTT---EEEEEE-TT---------------